Protein AF-A0A9D6TP24-F1 (afdb_monomer_lite)

Sequence (112 aa):
MPSRTSLFVAFGAIYLIWGSTYLGIRVAVEAMPPFLLAGARFIIAGALLFAFLKHSTPARVATYAYVNPIVA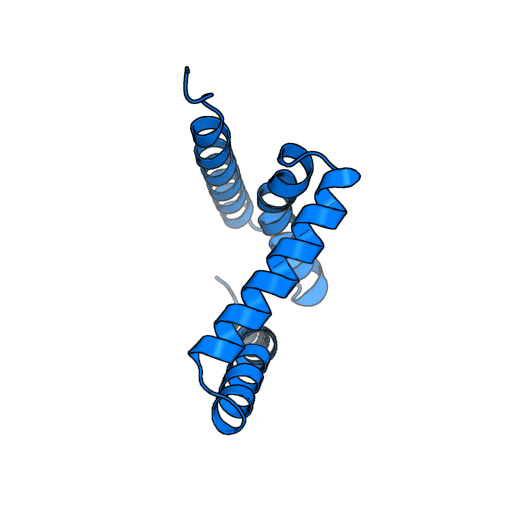IFLGWLLLHEPVTSRTLIASAVIIAAVVIITVQKSKPVAG

Foldseek 3Di:
DDDPVLVVVVVVCCCVPVVVVVVVLVVVCVVDPNVVVVVVVVVVVVVVVVVVCVVPPPVVVLCVQLCVLVVVVVCCCVVVVDDCDPVNVVVNVVSNVVSVVVVVVVPDPPDD

Secondary structure (DSSP, 8-state):
---HHHHHHHHHHHHHHHHHHHHHHHHHHHHS-HHHHHHHHHHHHHHHHHHHHTSS-HHHHHTHHHHHHHHHHHHHHHHH-----HHHHHHHHHHHHHHHHHHHHTT-----

Radius of gyration: 18.84 Å; chains: 1; bounding box: 42×43×43 Å

pLDDT: mean 84.08, std 10.89, range [44.59, 96.5]

Structure (mmCIF, N/CA/C/O backbone):
data_AF-A0A9D6TP24-F1
#
_entry.id   AF-A0A9D6TP24-F1
#
loop_
_atom_site.group_PDB
_atom_site.id
_atom_site.type_symbol
_atom_site.label_atom_id
_atom_site.label_alt_id
_atom_site.label_comp_id
_atom_site.label_asym_id
_atom_site.label_entity_id
_atom_site.label_seq_id
_atom_site.pdbx_PDB_ins_code
_atom_site.Cartn_x
_atom_site.Cartn_y
_atom_site.Cartn_z
_atom_site.occupancy
_atom_site.B_iso_or_equiv
_atom_site.auth_seq_id
_atom_site.auth_comp_id
_atom_site.auth_asym_id
_atom_site.auth_atom_id
_atom_site.pdbx_PDB_model_num
ATOM 1 N N . MET A 1 1 ? 19.683 -15.253 6.204 1.00 53.44 1 MET A N 1
ATOM 2 C CA . MET A 1 1 ? 19.791 -14.104 5.273 1.00 53.44 1 MET A CA 1
ATOM 3 C C . MET A 1 1 ? 19.023 -14.475 4.011 1.00 53.44 1 MET A C 1
ATOM 5 O O . MET A 1 1 ? 19.110 -15.647 3.657 1.00 53.44 1 MET A O 1
ATOM 9 N N . PRO A 1 2 ? 18.233 -13.575 3.394 1.00 64.81 2 PRO A N 1
ATOM 10 C CA . PRO A 1 2 ? 17.495 -13.905 2.173 1.00 64.81 2 PRO A CA 1
ATOM 11 C C . PRO A 1 2 ? 18.467 -14.370 1.081 1.00 64.81 2 PRO A C 1
ATOM 13 O O . PRO A 1 2 ? 19.579 -13.848 0.970 1.00 64.81 2 PRO A O 1
ATOM 16 N N . SER A 1 3 ? 18.081 -15.400 0.328 1.00 77.69 3 SER A N 1
ATOM 17 C CA . SER A 1 3 ? 18.914 -15.944 -0.745 1.00 77.69 3 SER A CA 1
ATOM 18 C C . SER A 1 3 ? 19.044 -14.918 -1.874 1.00 77.69 3 SER A C 1
ATOM 20 O O . SER A 1 3 ? 18.139 -14.115 -2.109 1.00 77.69 3 SER A O 1
ATOM 22 N N . ARG A 1 4 ? 20.170 -14.939 -2.600 1.00 79.19 4 ARG A N 1
ATOM 23 C CA . ARG A 1 4 ? 20.399 -14.029 -3.739 1.00 79.19 4 ARG A CA 1
ATOM 24 C C . ARG A 1 4 ? 19.267 -14.119 -4.770 1.00 79.19 4 ARG A C 1
ATOM 26 O O . ARG A 1 4 ? 18.871 -13.104 -5.323 1.00 79.19 4 ARG A O 1
ATOM 33 N N . THR A 1 5 ? 18.699 -15.309 -4.959 1.00 79.25 5 THR A N 1
ATOM 34 C CA . THR A 1 5 ? 17.555 -15.550 -5.844 1.00 79.25 5 THR A CA 1
ATOM 35 C C . THR A 1 5 ? 16.293 -14.822 -5.385 1.00 79.25 5 THR A C 1
ATOM 37 O O . THR A 1 5 ? 15.647 -14.189 -6.214 1.00 79.25 5 THR A O 1
ATOM 40 N N . SER A 1 6 ? 15.967 -14.837 -4.085 1.00 74.12 6 SER A N 1
ATOM 41 C CA . SER A 1 6 ? 14.778 -14.124 -3.591 1.00 74.12 6 SER A CA 1
ATOM 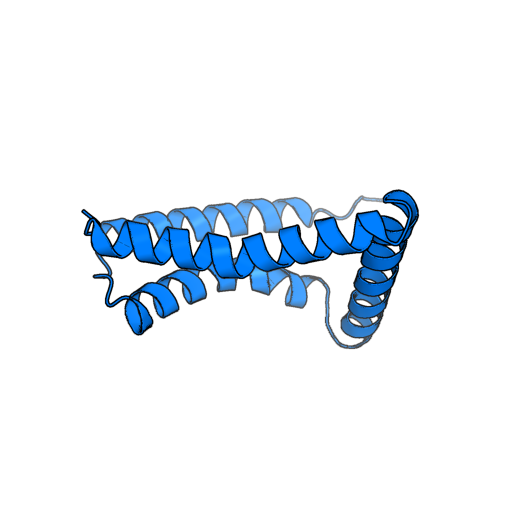42 C C . SER A 1 6 ? 14.884 -12.617 -3.826 1.00 74.12 6 SER A C 1
ATOM 44 O O . SER A 1 6 ? 13.916 -11.974 -4.221 1.00 74.12 6 SER A O 1
ATOM 46 N N . LEU A 1 7 ? 16.091 -12.057 -3.693 1.00 82.31 7 LEU A N 1
ATOM 47 C CA . LEU A 1 7 ? 16.329 -10.642 -3.969 1.00 82.31 7 LEU A CA 1
ATOM 48 C C . LEU A 1 7 ? 15.980 -10.281 -5.422 1.00 82.31 7 LEU A C 1
ATOM 50 O O . LEU A 1 7 ? 15.272 -9.305 -5.658 1.00 82.31 7 LEU A O 1
ATOM 54 N N . PHE A 1 8 ? 16.423 -11.087 -6.390 1.00 88.25 8 PHE A N 1
ATOM 55 C CA . PHE A 1 8 ? 16.104 -10.862 -7.803 1.00 88.25 8 PHE A CA 1
ATOM 56 C C . PHE A 1 8 ? 14.613 -10.996 -8.095 1.00 88.25 8 PHE A C 1
ATOM 58 O O . PHE A 1 8 ? 14.073 -10.187 -8.846 1.00 88.25 8 PHE A O 1
ATOM 65 N N . VAL A 1 9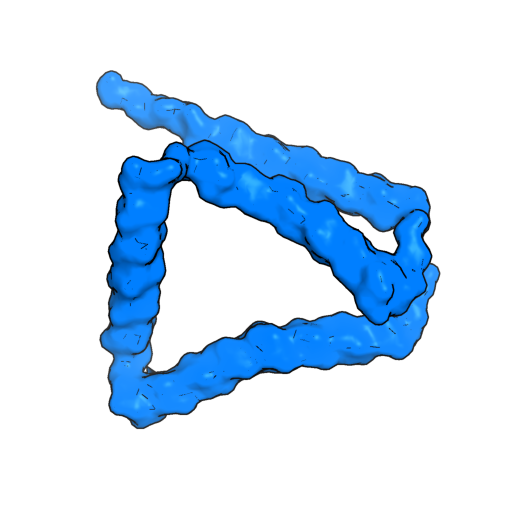 ? 13.939 -11.975 -7.490 1.00 86.69 9 VAL A N 1
ATOM 66 C CA . VAL A 1 9 ? 12.498 -12.158 -7.693 1.00 86.69 9 VAL A CA 1
ATOM 67 C C . VAL A 1 9 ? 11.704 -11.018 -7.051 1.00 86.69 9 VAL A C 1
ATOM 69 O O . VAL A 1 9 ? 10.798 -10.488 -7.686 1.00 86.69 9 VAL A O 1
ATOM 72 N N . ALA A 1 10 ? 12.070 -10.578 -5.846 1.00 83.81 10 ALA A N 1
ATOM 73 C CA . ALA A 1 10 ? 11.427 -9.453 -5.171 1.00 83.81 10 ALA A CA 1
ATOM 74 C C . ALA A 1 10 ? 11.588 -8.151 -5.967 1.00 83.81 10 ALA A C 1
ATOM 76 O O . ALA A 1 10 ? 10.603 -7.456 -6.222 1.00 83.81 10 ALA A O 1
ATOM 77 N N . PHE A 1 11 ? 12.805 -7.844 -6.431 1.00 89.50 11 PHE A N 1
ATOM 78 C CA . PHE A 1 11 ? 13.016 -6.694 -7.309 1.00 89.50 11 PHE A CA 1
ATOM 79 C C . PHE A 1 11 ? 12.260 -6.851 -8.626 1.00 89.50 11 PHE A C 1
ATOM 81 O O . PHE A 1 11 ? 11.591 -5.910 -9.040 1.00 89.50 11 PHE A O 1
ATOM 88 N N . GLY A 1 12 ? 12.289 -8.030 -9.251 1.00 91.19 12 GLY A N 1
ATOM 89 C CA . GLY A 1 12 ? 11.528 -8.315 -10.468 1.00 91.19 12 GLY A CA 1
ATOM 90 C C . GLY A 1 12 ? 10.028 -8.069 -10.295 1.00 91.19 12 GLY A C 1
ATOM 91 O O . GLY A 1 12 ? 9.420 -7.389 -11.117 1.00 91.19 12 GLY A O 1
ATOM 92 N N . ALA A 1 13 ? 9.440 -8.533 -9.191 1.00 88.44 13 ALA A N 1
ATOM 93 C CA . ALA A 1 13 ? 8.038 -8.296 -8.865 1.00 88.44 13 ALA A CA 1
ATOM 94 C C . ALA A 1 13 ? 7.739 -6.801 -8.682 1.00 88.44 13 ALA A C 1
ATOM 96 O O . ALA A 1 13 ? 6.749 -6.308 -9.217 1.00 88.44 13 ALA A O 1
ATOM 97 N N . ILE A 1 14 ? 8.611 -6.058 -7.993 1.00 89.75 14 ILE A N 1
ATOM 98 C CA . ILE A 1 14 ? 8.475 -4.601 -7.854 1.00 89.75 14 ILE A CA 1
ATOM 99 C C . ILE A 1 14 ? 8.548 -3.926 -9.232 1.00 89.75 14 ILE A C 1
ATOM 101 O O . ILE A 1 14 ? 7.670 -3.135 -9.569 1.00 89.75 14 ILE A O 1
ATOM 105 N N . TYR A 1 15 ? 9.538 -4.261 -10.062 1.00 91.25 15 TYR A N 1
ATOM 106 C CA . TYR A 1 15 ? 9.683 -3.694 -11.405 1.00 91.25 15 TYR A CA 1
ATOM 107 C C . TYR A 1 15 ? 8.498 -4.024 -12.313 1.00 91.25 15 TYR A C 1
ATOM 109 O O . TYR A 1 15 ? 8.085 -3.177 -13.094 1.00 91.25 15 TYR A O 1
ATOM 117 N N . LEU A 1 16 ? 7.908 -5.211 -12.213 1.00 92.19 16 LEU A N 1
ATOM 118 C CA . LEU A 1 16 ? 6.745 -5.558 -13.026 1.00 92.19 16 LEU A CA 1
ATOM 119 C C . LEU A 1 16 ? 5.469 -4.888 -12.504 1.00 92.19 16 LEU A C 1
ATOM 121 O O . LEU A 1 16 ? 4.763 -4.236 -13.271 1.00 92.19 16 LEU A O 1
ATOM 125 N N . ILE A 1 17 ? 5.184 -4.989 -11.205 1.00 90.56 17 ILE A N 1
ATOM 126 C CA . ILE A 1 17 ? 3.940 -4.471 -10.616 1.00 90.56 17 ILE A CA 1
ATOM 127 C C . ILE A 1 17 ? 3.946 -2.941 -10.608 1.00 90.56 17 ILE A C 1
ATOM 129 O O . ILE A 1 17 ? 3.026 -2.312 -11.123 1.00 90.56 17 ILE A O 1
ATOM 133 N N . TRP A 1 18 ? 4.993 -2.325 -10.061 1.00 89.50 18 TRP A N 1
ATOM 134 C CA . TRP A 1 18 ? 5.095 -0.868 -9.995 1.00 89.50 18 TRP A CA 1
ATOM 135 C C . TRP A 1 18 ? 5.639 -0.271 -11.291 1.00 89.50 18 TRP A C 1
ATOM 137 O O . TRP A 1 18 ? 5.120 0.742 -11.761 1.00 89.50 18 TRP A O 1
ATOM 147 N N . GLY A 1 19 ? 6.628 -0.899 -11.928 1.00 92.56 19 GLY A N 1
ATOM 148 C CA . GLY A 1 19 ? 7.175 -0.386 -13.188 1.00 92.56 19 GLY A CA 1
ATOM 149 C C . GLY A 1 19 ? 6.166 -0.391 -14.334 1.00 92.56 19 GLY A C 1
ATOM 150 O O . GLY A 1 19 ? 6.169 0.562 -15.109 1.00 92.56 19 GLY A O 1
ATOM 151 N N . SER A 1 20 ? 5.235 -1.352 -14.405 1.00 92.94 20 SER A N 1
ATOM 152 C CA . SER A 1 20 ? 4.156 -1.306 -15.410 1.00 92.94 20 SER A CA 1
ATOM 153 C C . SER A 1 20 ? 3.259 -0.078 -15.246 1.00 92.94 20 SER A C 1
ATOM 155 O O . SER A 1 20 ? 2.902 0.555 -16.239 1.00 92.94 20 SER A O 1
ATOM 157 N N . THR A 1 21 ? 2.957 0.335 -14.010 1.00 91.44 21 THR A N 1
ATOM 158 C CA . THR A 1 21 ? 2.194 1.571 -13.776 1.00 91.44 21 THR A CA 1
ATOM 159 C C . THR A 1 21 ? 2.977 2.825 -14.152 1.00 91.44 21 THR A C 1
ATOM 161 O O . THR A 1 21 ? 2.395 3.742 -14.728 1.00 91.44 21 THR A O 1
ATOM 164 N N . TYR A 1 22 ? 4.291 2.864 -13.904 1.00 91.25 22 TYR A N 1
ATOM 165 C CA . TYR A 1 22 ? 5.135 3.985 -14.328 1.00 91.25 22 TYR A CA 1
ATOM 166 C C . TYR A 1 22 ? 5.268 4.058 -15.846 1.00 91.25 22 TYR A C 1
ATOM 168 O O . TYR A 1 22 ? 5.225 5.147 -16.414 1.00 91.25 22 TYR A O 1
ATOM 176 N N . LEU A 1 23 ? 5.373 2.905 -16.504 1.00 91.81 23 LEU A N 1
ATOM 177 C CA . LEU A 1 23 ? 5.367 2.813 -17.956 1.00 91.81 23 LEU A CA 1
ATOM 178 C C . LEU A 1 23 ? 4.030 3.297 -18.529 1.00 91.81 23 LEU A C 1
ATOM 180 O O . LEU A 1 23 ? 4.024 4.114 -19.444 1.00 91.81 23 LEU A O 1
ATOM 184 N N . GLY A 1 24 ? 2.908 2.861 -17.953 1.00 90.88 24 GLY A N 1
ATOM 185 C CA . GLY A 1 24 ? 1.579 3.329 -18.343 1.00 90.88 24 GLY A CA 1
ATOM 186 C C . GLY A 1 24 ? 1.422 4.840 -18.171 1.00 90.88 24 GLY A C 1
ATOM 187 O O . GLY A 1 24 ? 0.895 5.502 -19.060 1.00 90.88 24 GLY A O 1
ATOM 188 N N . ILE A 1 25 ? 1.943 5.401 -17.073 1.00 91.69 25 ILE A N 1
ATOM 189 C CA . ILE A 1 25 ? 1.981 6.854 -16.874 1.00 91.69 25 ILE A CA 1
ATOM 190 C C . ILE A 1 25 ? 2.821 7.503 -17.966 1.00 91.69 25 ILE A C 1
ATOM 192 O O . ILE A 1 25 ? 2.297 8.391 -18.621 1.00 91.69 25 ILE A O 1
ATOM 196 N N . ARG A 1 26 ? 4.061 7.049 -18.208 1.00 91.12 26 ARG A N 1
ATOM 197 C CA . ARG A 1 26 ? 4.952 7.596 -19.247 1.00 91.12 26 ARG A CA 1
ATOM 198 C C . ARG A 1 26 ? 4.240 7.695 -20.596 1.00 91.12 26 ARG A C 1
ATOM 200 O O . ARG A 1 26 ? 4.216 8.773 -21.175 1.00 91.12 26 ARG A O 1
ATOM 207 N N . VAL A 1 27 ? 3.630 6.598 -21.047 1.00 93.81 27 VAL A N 1
ATOM 208 C CA . VAL A 1 27 ? 2.887 6.559 -22.316 1.00 93.81 27 VAL A CA 1
ATOM 209 C C . VAL A 1 27 ? 1.681 7.501 -22.274 1.00 93.81 27 VAL A C 1
ATOM 211 O O . VAL A 1 27 ? 1.418 8.221 -23.231 1.00 93.81 27 VAL A O 1
ATOM 214 N N . ALA A 1 28 ? 0.951 7.557 -21.159 1.00 90.69 28 ALA A N 1
ATOM 215 C CA . ALA A 1 28 ? -0.191 8.456 -21.030 1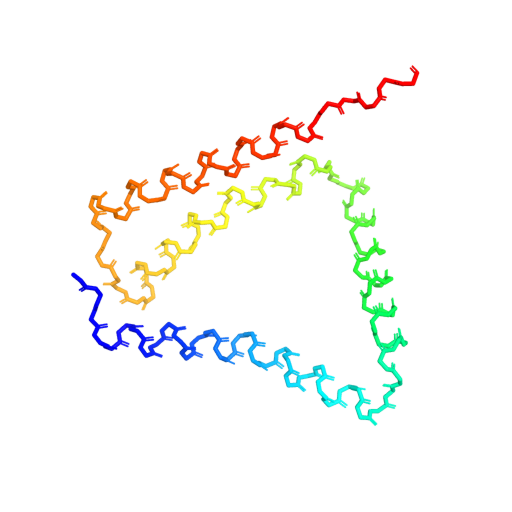.00 90.69 28 ALA A CA 1
ATOM 216 C C . ALA A 1 28 ? 0.210 9.942 -21.080 1.00 90.69 28 ALA A C 1
ATOM 218 O O . ALA A 1 28 ? -0.529 10.740 -21.654 1.00 90.69 28 ALA A O 1
ATOM 219 N N . VAL A 1 29 ? 1.373 10.324 -20.534 1.00 93.88 29 VAL A N 1
ATOM 220 C CA . VAL A 1 29 ? 1.852 11.718 -20.607 1.00 93.88 29 VAL A CA 1
ATOM 221 C C . VAL A 1 29 ? 2.295 12.117 -22.017 1.00 93.88 29 VAL A C 1
ATOM 223 O O . VAL A 1 29 ? 2.305 13.303 -22.333 1.00 93.88 29 VAL A O 1
ATOM 226 N N . GLU A 1 30 ? 2.641 11.152 -22.872 1.00 92.19 30 GLU A N 1
ATOM 227 C CA . GLU A 1 30 ? 2.906 11.411 -24.294 1.00 92.19 30 GLU A CA 1
ATOM 228 C C . GLU A 1 30 ? 1.611 11.776 -25.047 1.00 92.19 30 GLU A C 1
ATOM 230 O O . GLU A 1 30 ? 1.655 12.531 -26.015 1.00 92.19 30 GLU A O 1
ATOM 235 N N . ALA A 1 31 ? 0.451 11.296 -24.581 1.00 90.94 31 ALA A N 1
ATOM 236 C CA . ALA A 1 31 ? -0.850 11.537 -25.209 1.00 90.94 31 ALA A CA 1
ATOM 237 C C . ALA A 1 31 ? -1.608 12.756 -24.651 1.00 90.94 31 ALA A C 1
ATOM 239 O O . ALA A 1 31 ? -2.393 13.374 -25.371 1.00 90.94 31 ALA A O 1
ATOM 240 N N . MET A 1 32 ? -1.428 13.096 -23.372 1.00 91.19 32 MET A N 1
ATOM 241 C CA . MET A 1 32 ? -2.139 14.208 -22.732 1.00 91.19 32 MET A CA 1
ATOM 242 C C . MET A 1 32 ? -1.265 14.959 -21.717 1.00 91.19 32 MET A C 1
ATOM 244 O O . MET A 1 32 ? -0.390 14.356 -21.095 1.00 91.19 32 MET A O 1
ATOM 248 N N . PRO A 1 33 ? -1.524 16.262 -21.476 1.00 93.94 33 PRO A N 1
ATOM 249 C CA . PRO A 1 33 ? -0.776 17.049 -20.502 1.00 93.94 33 PRO A CA 1
ATOM 250 C C . PRO A 1 33 ? -0.741 16.393 -19.107 1.00 93.94 33 PRO A C 1
ATOM 252 O O . PRO A 1 33 ? -1.790 15.955 -18.618 1.00 93.94 33 PRO A O 1
ATOM 255 N N . PRO A 1 34 ? 0.414 16.397 -18.407 1.00 91.44 34 PRO A N 1
ATOM 256 C CA . PRO A 1 34 ? 0.560 15.730 -17.110 1.00 91.44 34 PRO A CA 1
ATOM 257 C C . PRO A 1 34 ? -0.453 16.198 -16.062 1.00 91.44 34 PRO A C 1
ATOM 259 O O . PRO A 1 34 ? -0.928 15.404 -15.252 1.00 91.44 34 PRO A O 1
ATOM 262 N N . PHE A 1 35 ? -0.817 17.482 -16.101 1.00 93.56 35 PHE A N 1
ATOM 263 C CA . PHE A 1 35 ? -1.807 18.056 -15.195 1.00 93.56 35 PHE A CA 1
ATOM 264 C C . PHE A 1 35 ? -3.198 17.435 -15.380 1.00 93.56 35 PHE A C 1
ATOM 266 O O . PHE A 1 35 ? -3.849 17.093 -14.395 1.00 93.56 35 PHE A O 1
ATOM 273 N N . LEU A 1 36 ? -3.634 17.229 -16.628 1.00 93.44 36 LEU A N 1
ATOM 274 C CA . LEU A 1 36 ? -4.933 16.619 -16.921 1.00 93.44 36 LEU A CA 1
ATOM 275 C C . LEU A 1 36 ? -4.951 15.138 -16.544 1.00 93.44 36 LEU A C 1
ATOM 277 O O . LEU A 1 36 ? -5.921 14.683 -15.943 1.00 93.44 36 LEU A O 1
ATOM 281 N N . LEU A 1 37 ? -3.867 14.407 -16.814 1.00 93.06 37 LEU A N 1
ATOM 282 C CA . LEU A 1 37 ? -3.736 13.004 -16.416 1.00 93.06 37 LEU A CA 1
ATOM 283 C C . LEU A 1 37 ? -3.803 12.839 -14.890 1.00 93.06 37 LEU A C 1
ATOM 285 O O . LEU A 1 37 ? -4.556 12.006 -14.380 1.00 93.06 37 LEU A O 1
ATOM 289 N N . ALA A 1 38 ? -3.033 13.644 -14.153 1.00 92.44 38 ALA A N 1
ATOM 290 C CA . ALA A 1 38 ? -3.037 13.623 -12.695 1.00 92.44 38 ALA A CA 1
ATOM 291 C C . ALA A 1 38 ? -4.406 14.039 -12.136 1.00 92.44 38 ALA A C 1
ATOM 293 O O . ALA A 1 38 ? -4.948 13.349 -11.270 1.00 92.44 38 ALA A O 1
ATOM 294 N N . GLY A 1 39 ? -4.992 15.117 -12.668 1.00 94.06 39 GLY A N 1
ATOM 295 C CA . GLY A 1 39 ? -6.318 15.597 -12.285 1.00 94.06 39 GLY A CA 1
ATOM 296 C C . GLY A 1 39 ? -7.397 14.535 -12.489 1.00 94.06 39 GLY A C 1
ATOM 297 O O . GLY A 1 39 ? -8.114 14.205 -11.547 1.00 94.06 39 GLY A O 1
ATOM 298 N N . ALA A 1 40 ? -7.458 13.926 -13.675 1.00 94.06 40 ALA A N 1
ATOM 299 C CA . ALA A 1 40 ? -8.399 12.851 -13.977 1.00 94.06 40 ALA A CA 1
ATOM 300 C C . ALA A 1 40 ? -8.203 11.645 -13.047 1.00 94.06 40 ALA A C 1
ATOM 302 O O . ALA A 1 40 ? -9.172 11.162 -12.461 1.00 94.06 40 ALA A O 1
ATOM 303 N N . ARG A 1 41 ? -6.956 11.199 -12.834 1.00 93.00 41 ARG A N 1
ATOM 304 C CA . ARG A 1 41 ? -6.638 10.097 -11.911 1.00 93.00 41 ARG A CA 1
ATOM 305 C C . ARG A 1 41 ? -7.170 10.367 -10.502 1.00 93.00 41 ARG A C 1
ATOM 307 O O . ARG A 1 41 ? -7.798 9.484 -9.919 1.00 93.00 41 ARG A O 1
ATOM 314 N N . PHE A 1 42 ? -6.921 11.556 -9.950 1.00 95.12 42 PHE A N 1
ATOM 315 C CA . PHE A 1 42 ? -7.357 11.897 -8.593 1.00 95.12 42 PHE A CA 1
ATOM 316 C C . PHE A 1 42 ? -8.865 12.125 -8.490 1.00 95.12 42 PHE A C 1
ATOM 318 O O . PHE A 1 42 ? -9.456 11.695 -7.502 1.00 95.12 42 PHE A O 1
ATOM 325 N N . ILE A 1 43 ? -9.501 12.727 -9.499 1.00 96.50 43 ILE A N 1
ATOM 326 C CA . ILE A 1 43 ? -10.963 12.888 -9.538 1.00 96.50 43 ILE A CA 1
ATOM 327 C C . ILE A 1 43 ? -11.643 11.519 -9.579 1.00 96.50 43 ILE A C 1
ATOM 329 O O . ILE A 1 43 ? -12.542 11.264 -8.781 1.00 96.50 43 ILE A O 1
ATOM 333 N N . ILE A 1 44 ? -11.187 10.617 -10.452 1.00 96.06 44 ILE A N 1
ATOM 334 C CA . ILE A 1 44 ? -11.734 9.258 -10.557 1.00 96.06 44 ILE A CA 1
ATOM 335 C C . ILE A 1 44 ? -11.530 8.507 -9.237 1.00 96.06 44 ILE A C 1
ATOM 337 O O . ILE A 1 44 ? -12.486 7.958 -8.691 1.00 96.06 44 ILE A O 1
ATOM 341 N N . ALA A 1 45 ? -10.315 8.521 -8.679 1.00 93.75 45 ALA A N 1
ATOM 342 C CA . ALA A 1 45 ? -10.029 7.858 -7.407 1.00 93.75 45 ALA A CA 1
ATOM 343 C C . ALA A 1 45 ? -10.869 8.427 -6.251 1.00 93.75 45 ALA A C 1
ATOM 345 O O . ALA A 1 45 ? -11.422 7.666 -5.458 1.00 93.75 45 ALA A O 1
ATOM 346 N N . GLY A 1 46 ? -11.001 9.753 -6.171 1.00 92.00 46 GLY A N 1
ATOM 347 C CA . GLY A 1 46 ? -11.807 10.435 -5.162 1.00 92.00 46 GLY A CA 1
ATOM 348 C C . GLY A 1 46 ? -13.296 10.128 -5.293 1.00 92.00 46 GLY A C 1
ATOM 349 O O . GLY A 1 46 ? -13.944 9.852 -4.287 1.00 92.00 46 GLY A O 1
ATOM 350 N N . ALA A 1 47 ? -13.833 10.099 -6.515 1.00 95.25 47 ALA A N 1
ATOM 351 C CA . ALA A 1 47 ? -15.227 9.746 -6.774 1.00 95.25 47 ALA A CA 1
ATOM 352 C C . ALA A 1 47 ? -15.529 8.289 -6.395 1.00 95.25 47 ALA A C 1
ATOM 354 O O . ALA A 1 47 ? -16.532 8.022 -5.730 1.00 95.25 47 ALA A O 1
ATOM 355 N N . LEU A 1 48 ? -14.640 7.357 -6.757 1.00 92.94 48 LEU A N 1
ATOM 356 C CA . LEU A 1 48 ? -14.749 5.951 -6.363 1.00 92.94 48 LEU A CA 1
ATOM 357 C C . LEU A 1 48 ? -14.691 5.794 -4.843 1.00 92.94 48 LEU A C 1
ATOM 359 O O . LEU A 1 48 ? -15.524 5.097 -4.265 1.00 92.94 48 LEU A O 1
ATOM 363 N N . LEU A 1 49 ? -13.749 6.475 -4.185 1.00 89.56 49 LEU A N 1
ATOM 3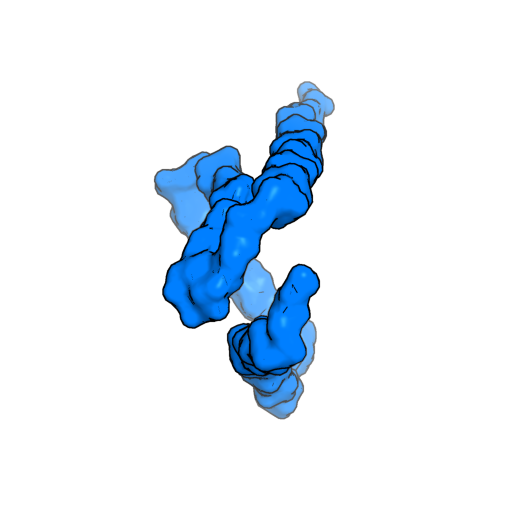64 C CA . LEU A 1 49 ? -13.636 6.448 -2.730 1.00 89.56 49 LEU A CA 1
ATOM 365 C C . LEU A 1 49 ? -14.881 7.047 -2.065 1.00 89.56 49 LEU A C 1
ATOM 367 O O . LEU A 1 49 ? -15.405 6.461 -1.124 1.00 89.56 49 LEU A O 1
ATOM 371 N N . PHE A 1 50 ? -15.393 8.169 -2.5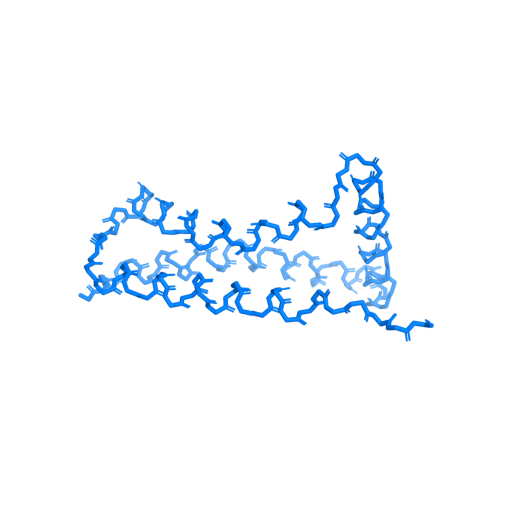71 1.00 89.62 50 PHE A N 1
ATOM 372 C CA . PHE A 1 50 ? -16.611 8.801 -2.066 1.00 89.62 50 PHE A CA 1
ATOM 373 C C . PHE A 1 50 ? -17.828 7.880 -2.203 1.00 89.62 50 PHE A C 1
ATOM 375 O O . PHE A 1 50 ? -18.595 7.729 -1.253 1.00 89.62 50 PHE A O 1
ATOM 382 N N . ALA A 1 51 ? -17.986 7.216 -3.351 1.00 91.06 51 ALA A N 1
ATOM 383 C CA . ALA A 1 51 ? -19.036 6.224 -3.557 1.00 91.06 51 ALA A CA 1
ATOM 384 C C . ALA A 1 51 ? -18.888 5.032 -2.598 1.00 91.06 51 ALA A C 1
ATOM 386 O O . ALA A 1 51 ? -19.867 4.608 -1.987 1.00 91.06 51 ALA A O 1
ATOM 387 N N . PHE A 1 52 ? -17.666 4.533 -2.405 1.00 86.81 52 PHE A N 1
ATOM 388 C CA . PHE A 1 52 ? -17.389 3.430 -1.485 1.00 86.81 52 PHE A CA 1
ATOM 389 C C . PHE A 1 52 ? -17.683 3.799 -0.024 1.00 86.81 52 PHE A C 1
ATOM 391 O O . PHE A 1 52 ? -18.253 3.000 0.722 1.00 86.81 52 PHE A O 1
ATOM 398 N N . LEU A 1 53 ? -17.371 5.033 0.377 1.00 87.62 53 LEU A N 1
ATOM 399 C CA . LEU A 1 53 ? -17.634 5.539 1.724 1.00 87.62 53 LEU A CA 1
ATOM 400 C C . LEU A 1 53 ? -19.129 5.699 2.040 1.00 87.62 53 LEU A C 1
ATOM 402 O O . LEU A 1 53 ? -19.504 5.692 3.210 1.00 87.62 53 LEU A O 1
ATOM 406 N N . LYS A 1 54 ? -20.013 5.758 1.035 1.00 85.88 54 LYS A N 1
ATOM 407 C CA . LYS A 1 54 ? -21.467 5.682 1.282 1.00 85.88 54 LYS A CA 1
ATOM 408 C C . LYS A 1 54 ? -21.893 4.338 1.879 1.00 85.88 54 LYS A C 1
ATOM 410 O O . LYS A 1 54 ? -22.931 4.263 2.527 1.00 85.88 54 LYS A O 1
ATOM 415 N N . HIS A 1 55 ? -21.097 3.290 1.673 1.00 84.44 55 HIS A N 1
ATOM 416 C CA . HIS A 1 55 ? -21.375 1.929 2.134 1.00 84.44 55 HIS A CA 1
ATOM 417 C C . HIS A 1 55 ? -20.346 1.416 3.155 1.00 84.44 55 HIS A C 1
ATOM 419 O O . HIS A 1 55 ? -20.424 0.268 3.591 1.00 84.44 55 HIS A O 1
ATOM 425 N N . SER A 1 56 ? -19.349 2.223 3.527 1.00 80.44 56 SER A N 1
ATOM 426 C CA . SER A 1 56 ? -18.270 1.837 4.443 1.00 80.44 56 SER A CA 1
ATOM 427 C C . SER A 1 56 ? -17.731 3.042 5.202 1.00 80.44 56 SER A C 1
ATOM 429 O O . SER A 1 56 ? -17.591 4.125 4.653 1.00 80.44 56 SER A O 1
ATOM 431 N N . THR A 1 57 ? -17.374 2.869 6.472 1.00 79.81 57 THR A N 1
ATOM 432 C CA . THR A 1 57 ? -16.794 3.968 7.252 1.00 79.81 57 THR A CA 1
ATOM 433 C C . THR A 1 57 ? -15.330 4.207 6.860 1.00 79.81 57 THR A C 1
ATOM 435 O O . THR A 1 57 ? -14.620 3.247 6.542 1.00 79.81 57 THR A O 1
ATOM 438 N N . PRO A 1 58 ? -14.819 5.452 6.948 1.00 75.19 58 PRO A N 1
ATOM 439 C CA . PRO A 1 58 ? -13.399 5.742 6.729 1.00 75.19 58 PRO A CA 1
ATOM 440 C C . PRO A 1 58 ? -12.474 4.888 7.606 1.00 75.19 58 PRO A C 1
ATOM 442 O O . PRO A 1 58 ? -11.425 4.441 7.150 1.00 75.19 58 PRO A O 1
ATOM 445 N N . ALA A 1 59 ? -12.906 4.586 8.836 1.00 71.44 59 ALA A N 1
ATOM 446 C CA . ALA A 1 59 ? -12.195 3.700 9.752 1.00 71.44 59 ALA A CA 1
ATOM 447 C C . ALA A 1 59 ? -12.010 2.287 9.171 1.00 71.44 59 ALA A C 1
ATOM 449 O O . ALA A 1 59 ? -10.919 1.732 9.265 1.00 71.44 59 ALA A O 1
ATOM 450 N N . ARG A 1 60 ? -13.034 1.728 8.508 1.00 72.19 60 ARG A N 1
ATOM 451 C CA . ARG A 1 60 ? -12.974 0.403 7.867 1.00 72.19 60 ARG A CA 1
ATOM 452 C C . ARG A 1 60 ? -12.070 0.386 6.633 1.00 72.19 60 ARG A C 1
ATOM 454 O O . ARG A 1 60 ? -11.429 -0.620 6.363 1.00 72.19 60 ARG A O 1
ATOM 461 N N . VAL A 1 61 ? -11.986 1.485 5.887 1.00 76.62 61 VAL A N 1
ATOM 462 C CA . VAL A 1 61 ? -11.036 1.592 4.763 1.00 76.62 61 VAL A CA 1
ATOM 463 C C . VAL A 1 61 ? -9.603 1.692 5.284 1.00 76.62 61 VAL A C 1
ATOM 465 O O . VAL A 1 61 ? -8.698 1.037 4.768 1.00 76.62 61 VAL A O 1
ATOM 468 N N . ALA A 1 62 ? -9.401 2.458 6.359 1.00 77.75 62 ALA A N 1
ATOM 469 C CA . ALA A 1 62 ? -8.097 2.624 6.986 1.00 77.75 62 ALA A CA 1
ATOM 470 C C . ALA A 1 62 ? -7.537 1.310 7.555 1.00 77.75 62 ALA A C 1
ATOM 472 O O . ALA A 1 62 ? -6.314 1.151 7.590 1.00 77.75 62 ALA A O 1
ATOM 473 N N . THR A 1 63 ? -8.384 0.331 7.920 1.00 79.75 63 THR A N 1
ATOM 474 C CA . THR A 1 63 ? -7.884 -0.956 8.432 1.00 79.75 63 THR A CA 1
ATOM 475 C C . THR A 1 63 ? -7.035 -1.726 7.426 1.00 79.75 63 THR A C 1
ATOM 477 O O . THR A 1 63 ? -6.204 -2.538 7.830 1.00 79.75 63 THR A O 1
ATOM 480 N N . TYR A 1 64 ? -7.184 -1.453 6.125 1.00 80.31 64 TYR A N 1
ATOM 481 C CA . TYR A 1 64 ? -6.361 -2.067 5.081 1.00 80.31 64 TYR A CA 1
ATOM 482 C C . TYR A 1 64 ? -4.859 -1.815 5.297 1.00 80.31 64 TYR A C 1
ATOM 484 O O . TYR A 1 64 ? -4.037 -2.687 5.014 1.00 80.31 64 TYR A O 1
ATOM 492 N N . ALA A 1 65 ? -4.490 -0.666 5.878 1.00 80.38 65 ALA A N 1
ATOM 493 C CA . ALA A 1 65 ? -3.100 -0.350 6.201 1.00 80.38 65 ALA A CA 1
ATOM 494 C C . ALA A 1 65 ? -2.489 -1.325 7.227 1.00 80.38 65 ALA A C 1
ATOM 496 O O . ALA A 1 65 ? -1.301 -1.627 7.133 1.00 80.38 65 ALA A O 1
ATOM 497 N N . TYR A 1 66 ? -3.285 -1.857 8.166 1.00 82.00 66 TYR A N 1
ATOM 498 C CA . TYR A 1 66 ? -2.820 -2.858 9.140 1.00 82.00 66 TYR A CA 1
ATOM 499 C C . TYR A 1 66 ? -2.706 -4.256 8.540 1.00 82.00 66 TYR A C 1
ATOM 501 O O . TYR A 1 66 ? -1.875 -5.053 8.967 1.00 82.00 66 TYR A O 1
ATOM 509 N N . VAL A 1 67 ? -3.555 -4.560 7.559 1.00 84.62 67 VAL A N 1
ATOM 510 C CA . VAL A 1 67 ? -3.615 -5.880 6.926 1.00 84.62 67 VAL A CA 1
ATOM 511 C C . VAL A 1 67 ? -2.482 -6.052 5.910 1.00 84.62 67 VAL A C 1
ATOM 513 O O . VAL A 1 67 ? -1.952 -7.152 5.763 1.00 84.62 67 VAL A O 1
ATOM 516 N N . ASN A 1 68 ? -2.051 -4.970 5.255 1.00 87.31 68 ASN A N 1
ATOM 517 C CA . ASN A 1 68 ? -1.076 -5.024 4.165 1.00 87.31 68 ASN A CA 1
ATOM 518 C C . ASN A 1 68 ? 0.273 -5.690 4.545 1.00 87.31 68 ASN A C 1
ATOM 520 O O . ASN A 1 68 ? 0.713 -6.569 3.803 1.00 87.31 68 ASN A O 1
ATOM 524 N N . PRO A 1 69 ? 0.919 -5.389 5.695 1.00 86.75 69 PRO A N 1
ATOM 525 C CA . PRO A 1 69 ? 2.140 -6.087 6.112 1.00 86.75 69 PRO A CA 1
ATOM 526 C C . PRO A 1 69 ? 1.931 -7.589 6.333 1.00 86.75 69 PRO A C 1
ATOM 528 O O . PRO A 1 69 ? 2.778 -8.387 5.942 1.00 86.75 69 PRO A O 1
ATOM 531 N N . ILE A 1 70 ? 0.797 -7.981 6.924 1.00 86.62 70 ILE A N 1
ATOM 532 C CA . ILE A 1 70 ? 0.468 -9.389 7.187 1.00 86.62 70 ILE A CA 1
ATOM 533 C C . ILE A 1 70 ? 0.310 -10.143 5.866 1.00 86.62 70 ILE A C 1
ATOM 535 O O . ILE A 1 70 ? 0.906 -11.204 5.687 1.00 86.62 70 ILE A O 1
ATOM 539 N N . VAL A 1 71 ? -0.438 -9.568 4.919 1.00 89.19 71 VAL A N 1
ATOM 540 C CA . VAL A 1 71 ? -0.627 -10.147 3.581 1.00 89.19 71 VAL A CA 1
ATOM 541 C C . VAL A 1 71 ? 0.702 -10.247 2.838 1.00 89.19 71 VAL A C 1
ATOM 543 O O . VAL A 1 71 ? 0.974 -11.278 2.232 1.00 89.19 71 VAL A O 1
ATOM 546 N N . ALA A 1 72 ? 1.559 -9.227 2.922 1.00 86.56 72 ALA A N 1
ATOM 547 C CA . ALA A 1 72 ? 2.875 -9.252 2.288 1.00 86.56 72 ALA A CA 1
ATOM 548 C C . ALA A 1 72 ? 3.753 -10.404 2.811 1.00 86.56 72 ALA A C 1
ATOM 550 O O . ALA A 1 72 ? 4.365 -11.112 2.015 1.00 86.56 72 ALA A O 1
ATOM 551 N N . ILE A 1 73 ? 3.774 -10.639 4.129 1.00 87.44 73 ILE A N 1
ATOM 552 C CA . ILE A 1 73 ? 4.523 -11.755 4.735 1.00 87.44 73 ILE A CA 1
ATOM 553 C C . ILE A 1 73 ? 3.917 -13.097 4.328 1.00 87.44 73 ILE A C 1
ATOM 555 O O . ILE A 1 73 ? 4.654 -14.015 3.979 1.00 87.44 73 ILE A O 1
ATOM 559 N N . PHE A 1 74 ? 2.586 -13.211 4.354 1.00 89.06 74 PHE A N 1
ATOM 560 C CA . PHE A 1 74 ? 1.891 -14.437 3.970 1.00 89.06 74 PHE A CA 1
ATOM 561 C C . PHE A 1 74 ? 2.162 -14.803 2.509 1.00 89.06 74 PHE A C 1
ATOM 563 O O . PHE A 1 74 ? 2.504 -15.945 2.221 1.00 89.06 74 PHE A O 1
ATOM 570 N N . LEU A 1 75 ? 2.075 -13.835 1.594 1.00 88.12 75 LEU A N 1
ATOM 571 C CA . LEU A 1 75 ? 2.379 -14.047 0.180 1.00 88.12 75 LEU A CA 1
ATOM 572 C C . LEU A 1 75 ? 3.869 -14.313 -0.056 1.00 88.12 75 LEU A C 1
ATOM 574 O O . LEU A 1 75 ? 4.194 -15.141 -0.901 1.00 88.12 75 LEU A O 1
ATOM 578 N N . GLY A 1 76 ? 4.773 -13.674 0.691 1.00 85.38 76 GLY A N 1
ATOM 579 C CA . GLY A 1 76 ? 6.207 -13.977 0.633 1.00 85.38 76 GLY A CA 1
ATOM 580 C C . GLY A 1 76 ? 6.518 -15.407 1.081 1.00 85.38 76 GLY A C 1
ATOM 581 O O . GLY A 1 76 ? 7.234 -16.141 0.402 1.00 85.38 76 GLY A O 1
ATOM 582 N N . TRP A 1 77 ? 5.903 -15.856 2.172 1.00 87.88 77 TRP A N 1
ATOM 583 C CA . TRP A 1 77 ? 6.011 -17.243 2.619 1.00 87.88 77 TRP A CA 1
ATOM 584 C C . TRP A 1 77 ? 5.389 -18.226 1.614 1.00 87.88 77 TRP A C 1
ATOM 586 O O . TRP A 1 77 ? 6.022 -19.218 1.268 1.00 87.88 77 TRP A O 1
ATOM 596 N N . LEU A 1 78 ? 4.190 -17.936 1.098 1.00 88.50 78 LEU A N 1
ATOM 597 C CA . LEU A 1 78 ? 3.438 -18.835 0.215 1.00 88.50 78 LEU A CA 1
ATOM 598 C C . LEU A 1 78 ? 4.029 -18.935 -1.200 1.00 88.50 78 LEU A C 1
ATOM 600 O O . LEU A 1 78 ? 4.150 -20.028 -1.745 1.00 88.50 78 LEU A O 1
ATOM 604 N N . LEU A 1 79 ? 4.364 -17.802 -1.818 1.00 85.75 79 LEU A N 1
ATOM 605 C CA . LEU A 1 79 ? 4.786 -17.745 -3.222 1.00 85.75 79 LEU A CA 1
ATOM 606 C C . LEU A 1 79 ? 6.298 -17.913 -3.371 1.00 85.75 79 LEU A C 1
ATOM 608 O O . LEU A 1 79 ? 6.759 -18.586 -4.290 1.00 85.75 79 LEU A O 1
ATOM 612 N N . LEU A 1 80 ? 7.078 -17.319 -2.465 1.00 82.81 80 LEU A N 1
ATOM 613 C CA . LEU A 1 80 ? 8.543 -17.287 -2.549 1.00 82.81 80 LEU A CA 1
ATOM 614 C C . LEU A 1 80 ? 9.210 -18.306 -1.617 1.00 82.81 80 LEU A C 1
ATOM 616 O O . LEU A 1 80 ? 10.434 -18.427 -1.636 1.00 82.81 80 LEU A O 1
ATOM 620 N N . HIS A 1 81 ? 8.419 -19.054 -0.835 1.00 81.81 81 HIS A N 1
ATOM 621 C CA . HIS A 1 81 ? 8.902 -20.054 0.124 1.00 81.81 81 HIS A CA 1
ATOM 622 C C . HIS A 1 81 ? 9.905 -19.452 1.124 1.00 81.81 81 HIS A C 1
ATOM 624 O O . HIS A 1 81 ? 10.850 -20.111 1.567 1.00 81.81 81 HIS A O 1
ATOM 630 N N . GLU A 1 82 ? 9.726 -18.172 1.473 1.00 80.75 82 GLU A N 1
ATOM 631 C CA . GLU A 1 82 ? 10.626 -17.487 2.395 1.00 80.75 82 GLU A CA 1
ATOM 632 C C . GLU A 1 82 ? 10.419 -17.980 3.837 1.00 80.75 82 GLU A C 1
ATOM 634 O O . GLU A 1 82 ? 9.294 -17.954 4.342 1.00 80.75 82 GLU A O 1
ATOM 639 N N . PRO A 1 83 ? 11.482 -18.400 4.549 1.00 78.81 83 PRO A N 1
ATOM 640 C CA . PRO A 1 83 ? 11.351 -18.876 5.919 1.00 78.81 83 PRO A CA 1
ATOM 641 C C . PRO A 1 83 ? 10.936 -17.730 6.849 1.00 78.81 83 PRO A C 1
ATOM 643 O O . PRO A 1 83 ? 11.646 -16.729 6.996 1.00 78.81 83 PRO A O 1
ATOM 646 N N . VAL A 1 84 ? 9.802 -17.897 7.533 1.00 82.69 84 VAL A N 1
ATOM 647 C CA . VAL A 1 84 ? 9.329 -16.950 8.549 1.00 82.69 84 VAL A CA 1
ATOM 648 C C . VAL A 1 84 ? 10.170 -17.127 9.812 1.00 82.69 84 VAL A C 1
ATOM 650 O O . VAL A 1 84 ? 9.907 -17.976 10.658 1.00 82.69 84 VAL A O 1
ATOM 653 N N . THR A 1 85 ? 11.239 -16.340 9.912 1.00 86.56 85 THR A N 1
ATOM 654 C CA . THR A 1 85 ? 12.153 -16.360 11.064 1.00 86.56 85 THR A CA 1
ATOM 655 C C . THR A 1 85 ? 11.646 -15.481 12.211 1.00 86.56 85 THR A C 1
ATOM 657 O O . THR A 1 85 ? 10.884 -14.538 11.991 1.00 86.56 85 THR A O 1
ATOM 660 N N . SER A 1 86 ? 12.146 -15.703 13.433 1.00 85.06 86 SER A N 1
ATOM 661 C CA . SER A 1 86 ? 11.832 -14.865 14.606 1.00 85.06 86 SER A CA 1
ATOM 662 C C . SER A 1 86 ? 12.127 -13.379 14.369 1.00 85.06 86 SER A C 1
ATOM 664 O O . SER A 1 86 ? 11.404 -12.512 14.850 1.00 85.06 86 SER A O 1
ATOM 666 N N . ARG A 1 87 ? 13.151 -13.068 13.562 1.00 84.94 87 ARG A N 1
ATOM 667 C CA . ARG A 1 87 ? 13.471 -11.695 13.153 1.00 84.94 87 ARG A CA 1
ATOM 668 C C . ARG A 1 87 ? 12.370 -11.078 12.289 1.00 84.94 87 ARG A C 1
ATOM 670 O O . ARG A 1 87 ? 12.056 -9.906 12.480 1.00 84.94 87 ARG A O 1
ATOM 677 N N . THR A 1 88 ? 11.796 -11.847 11.360 1.00 85.06 88 THR A N 1
ATOM 678 C CA . THR A 1 88 ? 10.672 -11.403 10.523 1.00 85.06 88 THR A CA 1
ATOM 679 C C . THR A 1 88 ? 9.487 -11.055 11.411 1.00 85.06 88 THR A C 1
ATOM 681 O O . THR A 1 88 ? 8.986 -9.946 11.317 1.00 85.06 88 THR A O 1
ATOM 684 N N . LEU A 1 89 ? 9.128 -11.933 12.354 1.00 86.62 89 LEU A N 1
ATOM 685 C CA . LEU A 1 89 ? 8.017 -11.700 13.282 1.00 86.62 89 LEU A CA 1
ATOM 686 C C . LEU A 1 89 ? 8.202 -10.425 14.119 1.00 86.62 89 LEU A C 1
ATOM 688 O O . LEU A 1 89 ? 7.267 -9.634 14.237 1.00 86.62 89 LEU A O 1
ATOM 692 N N . ILE A 1 90 ? 9.408 -10.186 14.647 1.00 90.56 90 ILE A N 1
ATOM 693 C CA . ILE A 1 90 ? 9.717 -8.960 15.402 1.00 90.56 90 ILE A CA 1
ATOM 694 C C . ILE A 1 90 ? 9.587 -7.723 14.502 1.00 90.56 90 ILE A C 1
ATOM 696 O O . ILE A 1 90 ? 8.946 -6.749 14.891 1.00 90.56 90 ILE A O 1
ATOM 700 N N . ALA A 1 91 ? 10.145 -7.756 13.288 1.00 86.75 91 ALA A N 1
ATOM 701 C CA . ALA A 1 91 ? 10.036 -6.642 12.345 1.00 86.75 91 ALA A CA 1
ATOM 702 C C . ALA A 1 91 ? 8.572 -6.356 11.960 1.00 86.75 91 ALA A C 1
ATOM 704 O O . ALA A 1 91 ? 8.159 -5.199 11.922 1.00 86.75 91 ALA A O 1
ATOM 705 N N . SER A 1 92 ? 7.769 -7.398 11.739 1.00 85.44 92 SER A N 1
ATOM 706 C CA . SER A 1 92 ? 6.336 -7.286 11.457 1.00 85.44 92 SER A CA 1
ATOM 707 C C . SER A 1 92 ? 5.571 -6.667 12.622 1.00 85.44 92 SER A C 1
ATOM 709 O O . SER A 1 92 ? 4.759 -5.771 12.400 1.00 85.44 92 SER A O 1
ATOM 711 N N . ALA A 1 93 ? 5.862 -7.087 13.857 1.00 89.12 93 ALA A N 1
ATOM 712 C CA . ALA A 1 93 ? 5.261 -6.510 15.056 1.00 89.12 93 ALA A CA 1
ATOM 713 C C . ALA A 1 93 ? 5.587 -5.014 15.187 1.00 89.12 93 ALA A C 1
ATOM 715 O O . ALA A 1 93 ? 4.691 -4.215 15.455 1.00 89.12 93 ALA A O 1
ATOM 716 N N . VAL A 1 94 ? 6.837 -4.619 14.918 1.00 91.62 94 VAL A N 1
ATOM 717 C CA . VAL A 1 94 ? 7.260 -3.208 14.920 1.00 91.62 94 VAL A CA 1
ATOM 718 C C . VAL A 1 94 ? 6.525 -2.399 13.847 1.00 91.62 94 VAL A C 1
ATOM 720 O O . VAL A 1 94 ? 6.024 -1.316 14.145 1.00 91.62 94 VAL A O 1
ATOM 723 N N . ILE A 1 95 ? 6.412 -2.917 12.617 1.00 88.50 95 ILE A N 1
ATOM 724 C CA . ILE A 1 95 ? 5.694 -2.238 11.525 1.00 88.50 95 ILE A CA 1
ATOM 725 C C . ILE A 1 95 ? 4.219 -2.059 11.885 1.00 88.50 95 ILE A C 1
ATOM 727 O O . ILE A 1 95 ? 3.696 -0.952 11.774 1.00 88.50 95 ILE A O 1
ATOM 731 N N . ILE A 1 96 ? 3.549 -3.117 12.347 1.00 86.25 96 ILE A N 1
ATOM 732 C CA . ILE A 1 96 ? 2.133 -3.053 12.727 1.00 86.25 96 ILE A CA 1
ATOM 733 C C . ILE A 1 96 ? 1.940 -2.047 13.868 1.00 86.25 96 ILE A C 1
ATOM 735 O O . ILE A 1 96 ? 1.064 -1.190 13.769 1.00 86.25 96 ILE A O 1
ATOM 739 N N . ALA A 1 97 ? 2.787 -2.083 14.902 1.00 87.81 97 ALA A N 1
ATOM 740 C CA . ALA A 1 97 ? 2.736 -1.128 16.007 1.00 87.81 97 ALA A CA 1
ATOM 741 C C . ALA A 1 97 ? 2.908 0.323 15.527 1.00 87.81 97 ALA A C 1
ATOM 743 O O . ALA A 1 97 ? 2.132 1.195 15.916 1.00 87.81 97 ALA A O 1
ATOM 744 N N . ALA A 1 98 ? 3.865 0.583 14.632 1.00 85.00 98 ALA A N 1
ATOM 745 C CA . ALA A 1 98 ? 4.062 1.907 14.048 1.00 85.00 98 ALA A CA 1
ATOM 746 C C . ALA A 1 98 ? 2.830 2.376 13.254 1.00 85.00 98 ALA A C 1
ATOM 748 O O . ALA A 1 98 ? 2.383 3.513 13.424 1.00 85.00 98 ALA A O 1
ATOM 749 N N . VAL A 1 99 ? 2.237 1.499 12.432 1.00 82.88 99 VAL A N 1
ATOM 750 C CA . VAL A 1 99 ? 1.019 1.818 11.669 1.00 82.88 99 VAL A CA 1
ATOM 751 C C . VAL A 1 99 ? -0.141 2.133 12.618 1.00 82.88 99 VAL A C 1
ATOM 753 O O . VAL A 1 99 ? -0.843 3.119 12.392 1.00 82.88 99 VAL A O 1
ATOM 756 N N . VAL A 1 100 ? -0.317 1.364 13.699 1.00 83.44 100 VAL A N 1
ATOM 757 C CA . VAL A 1 100 ? -1.326 1.610 14.752 1.00 83.44 100 VAL A CA 1
ATOM 758 C C . VAL A 1 100 ? -1.120 2.962 15.426 1.00 83.44 100 VAL A C 1
ATOM 760 O O . VAL A 1 100 ? -2.065 3.743 15.517 1.00 83.44 100 VAL A O 1
ATOM 763 N N . ILE A 1 101 ? 0.104 3.299 15.826 1.00 84.06 101 ILE A N 1
ATOM 764 C CA . ILE A 1 101 ? 0.391 4.587 16.474 1.00 84.06 101 ILE A CA 1
ATOM 765 C C . ILE A 1 101 ? 0.027 5.764 15.552 1.00 84.06 101 ILE A C 1
ATOM 767 O O . ILE A 1 101 ? -0.689 6.676 15.968 1.00 84.06 101 ILE A O 1
ATOM 771 N N . ILE A 1 102 ? 0.455 5.725 14.285 1.00 79.31 102 ILE A N 1
ATOM 772 C CA . ILE A 1 102 ? 0.227 6.813 13.314 1.00 79.31 102 ILE A CA 1
ATOM 773 C C . ILE A 1 102 ? -1.267 7.032 13.041 1.00 79.31 102 ILE A C 1
ATOM 775 O O . ILE A 1 102 ? -1.733 8.163 12.887 1.00 79.31 102 ILE A O 1
ATOM 779 N N . THR A 1 103 ? -2.027 5.948 12.954 1.00 74.06 103 THR A N 1
ATOM 780 C CA . THR A 1 103 ? -3.456 5.987 12.614 1.00 74.06 103 THR A CA 1
ATOM 781 C C . THR A 1 103 ? -4.327 6.389 13.801 1.00 74.06 103 THR A C 1
ATOM 783 O O . THR A 1 103 ? -5.264 7.172 13.629 1.00 74.06 103 THR A O 1
ATOM 786 N N . VAL A 1 104 ? -3.989 5.948 15.016 1.00 73.31 104 VAL A N 1
ATOM 787 C CA . VAL A 1 104 ? -4.693 6.354 16.243 1.00 73.31 104 VAL A CA 1
ATOM 788 C C . VAL A 1 104 ? -4.468 7.843 16.539 1.00 73.31 104 VAL A C 1
ATOM 790 O O . VAL A 1 104 ? -5.412 8.548 16.892 1.00 73.31 104 VAL A O 1
ATOM 793 N N . GLN A 1 105 ? -3.259 8.374 16.314 1.00 67.38 105 GLN A N 1
ATOM 794 C CA . GLN A 1 105 ? -2.954 9.794 16.554 1.00 67.38 105 GLN A CA 1
ATOM 795 C C . GLN A 1 105 ? -3.693 10.760 15.613 1.00 67.38 105 GLN A C 1
ATOM 797 O O . GLN A 1 105 ? -4.019 11.876 16.021 1.00 67.38 105 GLN A O 1
ATOM 802 N N . LYS A 1 106 ? -4.006 10.339 14.381 1.00 58.47 106 LYS A N 1
ATOM 803 C CA . LYS A 1 106 ? -4.765 11.154 13.413 1.00 58.47 106 LYS A CA 1
ATOM 804 C C . LYS A 1 106 ? -6.277 11.207 13.674 1.00 58.47 106 LYS A C 1
ATOM 806 O O . LYS A 1 106 ? -6.973 11.916 12.958 1.00 58.47 106 LYS A O 1
ATOM 811 N N . SER A 1 107 ? -6.780 10.513 14.698 1.00 53.00 107 SER A N 1
ATOM 812 C CA . SER A 1 107 ? -8.213 10.472 15.035 1.00 53.00 107 SER A CA 1
ATOM 813 C C . SER A 1 107 ? -8.651 11.525 16.064 1.00 53.00 107 SER A C 1
ATOM 815 O O . SER A 1 107 ? -9.765 11.443 16.577 1.00 53.00 107 SER A O 1
ATOM 817 N N . LYS A 1 108 ? -7.815 12.523 16.392 1.00 44.97 108 LYS A N 1
ATOM 818 C CA . LYS A 1 108 ? -8.275 13.640 17.231 1.00 44.97 108 LYS A CA 1
ATOM 819 C C . LYS A 1 108 ? -9.281 14.484 16.434 1.00 44.97 108 LYS A C 1
ATOM 821 O O . LYS A 1 108 ? -8.900 14.996 15.380 1.00 44.97 108 LYS A O 1
ATOM 826 N N . PRO A 1 109 ? -10.535 14.639 16.902 1.00 49.47 109 PRO A N 1
ATOM 827 C CA . PRO A 1 109 ? -11.473 15.543 16.261 1.00 49.47 109 PRO A CA 1
ATOM 828 C C . PRO A 1 109 ? -10.885 16.949 16.361 1.00 49.47 109 PRO A C 1
ATOM 830 O O . PRO A 1 109 ? -10.448 17.372 17.432 1.00 49.47 109 PRO A O 1
ATOM 833 N N . VAL A 1 110 ? -10.822 17.652 15.231 1.00 58.72 110 VAL A N 1
ATOM 834 C CA . VAL A 1 110 ? -10.603 19.097 15.237 1.00 58.72 110 VAL A CA 1
ATOM 835 C C . VAL A 1 110 ? -11.799 19.669 15.987 1.00 58.72 110 VAL A C 1
ATOM 837 O O . VAL A 1 110 ? -12.914 19.630 15.477 1.00 58.72 110 VAL A O 1
ATOM 840 N N . ALA A 1 111 ? -11.577 20.064 17.240 1.00 54.16 111 ALA A N 1
ATOM 841 C CA . ALA A 1 111 ? -12.579 20.730 18.053 1.00 54.16 111 ALA A CA 1
ATOM 842 C C . ALA A 1 111 ? -12.951 22.034 17.337 1.00 54.16 111 ALA A C 1
ATOM 844 O O . ALA A 1 111 ? -12.115 22.932 17.223 1.00 54.16 111 ALA A O 1
ATOM 845 N N . GLY A 1 112 ? -14.155 22.061 16.766 1.00 44.59 112 GLY A N 1
ATOM 846 C CA . GLY A 1 112 ? -14.851 23.279 16.369 1.00 44.59 112 GLY A CA 1
ATOM 847 C C . GLY A 1 112 ? -15.681 23.802 17.526 1.00 44.59 112 GLY A C 1
ATOM 848 O O . GLY A 1 112 ? -16.080 22.968 18.372 1.00 44.59 112 GLY A O 1
#